Protein AF-H3BCL5-F1 (afdb_monomer)

pLDDT: mean 70.03, std 21.47, range [28.86,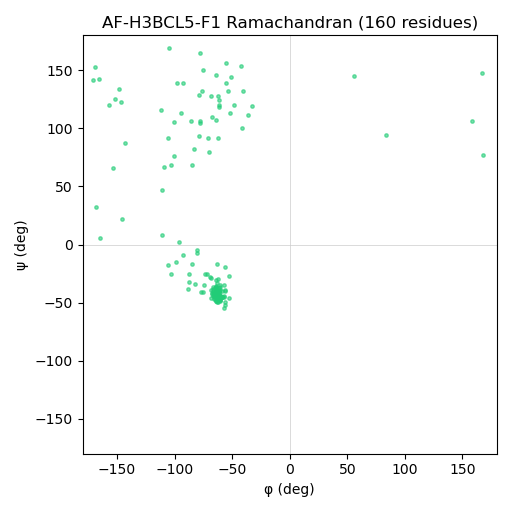 97.12]

Foldseek 3Di:
DYDDDDDPPPPPPVVCVVVVVVVVVVVVVVVVVVVLVVLLVVCLVPDDVVSVVDDADSVRSVVSSVVVVVVCCVVPVPPLRVLVVVLVVLVVVLVVLLVVLVPPPPRDPVNSVVVSVVSVVPRDDPPPPPPPPDDDDPDDDDDDDDDDDDDDDDPDDDDDDD

Organism: Latimeria chalumnae (NCBI:txid7897)

Structure (mmCIF, N/CA/C/O backbone):
data_AF-H3BCL5-F1
#
_entry.id   AF-H3BCL5-F1
#
loop_
_atom_site.group_PDB
_atom_site.id
_atom_site.type_symbol
_atom_site.label_atom_id
_atom_site.label_alt_id
_atom_site.label_comp_id
_atom_site.label_asym_id
_atom_site.label_entity_id
_atom_site.label_seq_id
_atom_site.pdbx_PDB_ins_code
_atom_site.Cartn_x
_atom_site.Cartn_y
_atom_site.Cartn_z
_atom_site.occupancy
_atom_site.B_iso_or_equiv
_atom_site.auth_seq_id
_atom_site.auth_comp_id
_atom_site.auth_asym_id
_atom_site.auth_atom_id
_atom_site.pdbx_PDB_model_num
ATOM 1 N N . MET A 1 1 ? 31.881 -51.890 -55.996 1.00 34.22 1 MET A N 1
ATOM 2 C CA . MET A 1 1 ? 32.300 -51.944 -54.574 1.00 34.22 1 MET A CA 1
ATOM 3 C C . MET A 1 1 ? 32.497 -50.510 -54.103 1.00 34.22 1 MET A C 1
ATOM 5 O O . MET A 1 1 ? 33.115 -49.777 -54.852 1.00 34.22 1 MET A O 1
ATOM 9 N N . VAL A 1 2 ? 32.065 -49.999 -52.958 1.00 35.16 2 VAL A N 1
ATOM 10 C CA . VAL A 1 2 ? 31.087 -50.341 -51.915 1.00 35.16 2 VAL A CA 1
ATOM 11 C C . VAL A 1 2 ? 31.035 -49.074 -51.034 1.00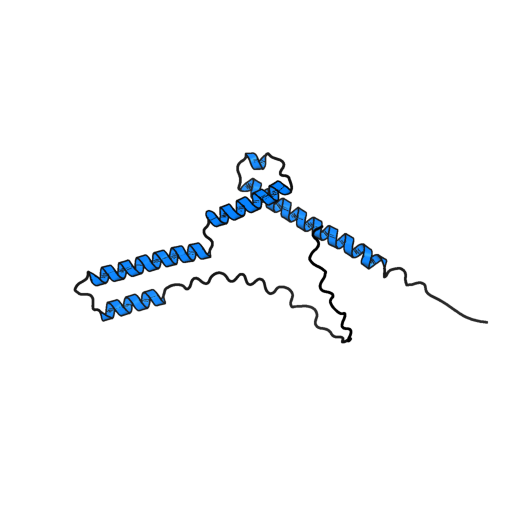 35.16 2 VAL A C 1
ATOM 13 O O . VAL A 1 2 ? 32.089 -48.482 -50.829 1.00 35.16 2 VAL A O 1
ATOM 16 N N . THR A 1 3 ? 29.843 -48.698 -50.541 1.00 37.44 3 THR A N 1
ATOM 17 C CA . THR A 1 3 ? 29.551 -47.841 -49.351 1.00 37.44 3 THR A CA 1
ATOM 18 C C . THR A 1 3 ? 30.163 -46.428 -49.258 1.00 37.44 3 THR A C 1
ATOM 20 O O . THR A 1 3 ? 31.299 -46.200 -49.623 1.00 37.44 3 THR A O 1
ATOM 23 N N . GLY A 1 4 ? 29.523 -45.400 -48.708 1.00 34.97 4 GLY A N 1
ATOM 24 C CA . GLY A 1 4 ? 28.350 -45.295 -47.851 1.00 34.97 4 GLY A CA 1
ATOM 25 C C . GLY A 1 4 ? 28.314 -43.866 -47.284 1.00 34.97 4 GLY A C 1
ATOM 26 O O . GLY A 1 4 ? 29.343 -43.222 -47.113 1.00 34.97 4 GLY A O 1
ATOM 27 N N . SER A 1 5 ? 27.102 -43.377 -47.073 1.00 51.28 5 SER A N 1
ATOM 28 C CA . SER A 1 5 ? 26.684 -42.115 -46.455 1.00 51.28 5 SER A CA 1
ATOM 29 C C . SER A 1 5 ? 27.303 -41.814 -45.084 1.00 51.28 5 SER A C 1
ATOM 31 O O . SER A 1 5 ? 27.330 -42.707 -44.246 1.00 51.28 5 SER A O 1
ATOM 33 N N . GLU A 1 6 ? 27.605 -40.541 -44.786 1.00 36.78 6 GLU A N 1
ATOM 34 C CA . GLU A 1 6 ? 27.497 -40.039 -43.408 1.00 36.78 6 GLU A CA 1
ATOM 35 C C . GLU A 1 6 ? 27.076 -38.561 -43.345 1.00 36.78 6 GLU A C 1
ATOM 37 O O . GLU A 1 6 ? 27.680 -37.665 -43.932 1.00 36.78 6 GLU A O 1
ATOM 42 N N . SER A 1 7 ? 25.969 -38.354 -42.636 1.00 46.94 7 SER A N 1
ATOM 43 C CA . SER A 1 7 ? 25.250 -37.109 -42.405 1.00 46.94 7 SER A CA 1
ATOM 44 C C . SER A 1 7 ? 25.959 -36.217 -41.384 1.00 46.94 7 SER A C 1
ATOM 46 O O . SER A 1 7 ? 26.248 -36.653 -40.271 1.00 46.94 7 SER A O 1
ATOM 48 N N . THR A 1 8 ? 26.127 -34.929 -41.682 1.00 39.44 8 THR A N 1
ATOM 49 C CA . THR A 1 8 ? 26.558 -33.924 -40.696 1.00 39.44 8 THR A CA 1
ATOM 50 C C . THR A 1 8 ? 25.383 -33.066 -40.220 1.00 39.44 8 THR A C 1
ATOM 52 O O . THR A 1 8 ? 25.335 -31.869 -40.482 1.00 39.44 8 THR A O 1
ATOM 55 N N . ASP A 1 9 ? 24.448 -33.662 -39.473 1.00 46.50 9 ASP A N 1
ATOM 56 C CA . ASP A 1 9 ? 23.495 -32.931 -38.618 1.00 46.50 9 ASP A CA 1
ATOM 57 C C . ASP A 1 9 ? 23.983 -32.991 -37.162 1.00 46.50 9 ASP A C 1
ATOM 59 O O . ASP A 1 9 ? 23.533 -33.801 -36.354 1.00 46.50 9 ASP A O 1
ATOM 63 N N . LYS A 1 10 ? 25.006 -32.195 -36.827 1.00 42.88 10 LYS A N 1
ATOM 64 C CA . LYS A 1 10 ? 25.455 -31.998 -35.429 1.00 42.88 10 LYS A CA 1
ATOM 65 C C . LYS A 1 10 ? 25.972 -30.580 -35.137 1.00 42.88 10 LYS A C 1
ATOM 67 O O . LYS A 1 10 ? 26.684 -30.390 -34.155 1.00 42.88 10 LYS A O 1
ATOM 72 N N . SER A 1 11 ? 25.587 -29.569 -35.924 1.00 44.31 11 SER A N 1
ATOM 73 C CA . SER A 1 11 ? 26.038 -28.174 -35.716 1.00 44.31 11 SER A CA 1
ATOM 74 C C . SER A 1 11 ? 24.948 -27.192 -35.251 1.00 44.31 11 SER A C 1
ATOM 76 O O . SER A 1 11 ? 25.201 -25.999 -35.141 1.00 44.31 11 SER A O 1
ATOM 78 N N . GLU A 1 12 ? 23.742 -27.650 -34.900 1.00 48.31 12 GLU A N 1
ATOM 79 C CA . GLU A 1 12 ? 22.673 -26.733 -34.444 1.00 48.31 12 GLU A CA 1
ATOM 80 C C . GLU A 1 12 ? 22.400 -26.783 -32.932 1.00 48.31 12 GLU A C 1
ATOM 82 O O . GLU A 1 12 ? 21.877 -25.844 -32.338 1.00 48.31 12 GLU A O 1
ATOM 87 N N . ARG A 1 13 ? 22.837 -27.826 -32.219 1.00 49.00 13 ARG A N 1
ATOM 88 C CA . ARG A 1 13 ? 22.488 -27.998 -30.790 1.00 49.00 13 ARG A CA 1
ATOM 89 C C . ARG A 1 13 ? 23.330 -27.170 -29.804 1.00 49.00 13 ARG A C 1
ATOM 91 O O . ARG A 1 13 ? 23.030 -27.142 -28.605 1.00 49.00 13 ARG A O 1
ATOM 98 N N . CYS A 1 14 ? 24.380 -26.499 -30.284 1.00 43.50 14 CYS A N 1
ATOM 99 C CA . CYS A 1 14 ? 25.282 -25.667 -29.474 1.00 43.50 14 CYS A CA 1
ATOM 100 C C . CYS A 1 14 ? 25.014 -24.154 -29.632 1.00 43.50 14 CYS A C 1
ATOM 102 O O . CYS A 1 14 ? 25.261 -23.379 -28.704 1.00 43.50 14 CYS A O 1
ATOM 104 N N . SER A 1 15 ? 24.436 -23.724 -30.758 1.00 49.31 15 SER A N 1
ATOM 105 C CA . SER A 1 15 ? 24.068 -22.327 -31.028 1.00 49.31 15 SER A CA 1
ATOM 106 C C . SER A 1 15 ? 22.788 -21.917 -30.287 1.00 49.31 15 SER A C 1
ATOM 108 O O . SER A 1 15 ? 22.763 -20.863 -29.652 1.00 49.31 15 SER A O 1
ATOM 110 N N . PHE A 1 16 ? 21.771 -22.781 -30.216 1.00 49.50 16 PHE A N 1
ATOM 111 C CA . PHE A 1 16 ? 20.511 -22.482 -29.513 1.00 49.50 16 PHE A CA 1
ATOM 112 C C . PHE A 1 16 ? 20.681 -22.190 -28.009 1.00 49.50 16 PHE A C 1
ATOM 114 O O . PHE A 1 16 ? 20.021 -21.300 -27.466 1.00 49.50 16 PHE A O 1
ATOM 121 N N . ARG A 1 17 ? 21.620 -22.858 -27.320 1.00 52.53 17 ARG A N 1
ATOM 122 C CA . ARG A 1 17 ? 21.904 -22.596 -25.889 1.00 52.53 17 ARG A CA 1
ATOM 123 C C . ARG A 1 17 ? 22.650 -21.280 -25.652 1.00 52.53 17 ARG A C 1
ATOM 125 O O . ARG A 1 17 ? 22.551 -20.711 -24.564 1.00 52.53 17 ARG A O 1
ATOM 132 N N . LYS A 1 18 ? 23.393 -20.804 -26.656 1.00 52.09 18 LYS A N 1
ATOM 133 C CA . LYS A 1 18 ? 24.121 -19.528 -26.627 1.00 52.09 18 LYS A CA 1
ATOM 134 C C . LYS A 1 18 ? 23.261 -18.350 -27.082 1.00 52.09 18 LYS A C 1
ATOM 136 O O . LYS A 1 18 ? 23.530 -17.253 -26.624 1.00 52.09 18 LYS A O 1
ATOM 141 N N . VAL A 1 19 ? 22.223 -18.566 -27.897 1.00 55.62 19 VAL A N 1
ATOM 142 C CA . VAL A 1 19 ? 21.280 -17.523 -28.362 1.00 55.62 19 VAL A CA 1
ATOM 143 C C . VAL A 1 19 ? 20.101 -17.324 -27.394 1.00 55.62 19 VAL A C 1
ATOM 145 O O . VAL A 1 19 ? 19.645 -16.198 -27.196 1.00 55.62 19 VAL A O 1
ATOM 148 N N . SER A 1 20 ? 19.660 -18.382 -26.703 1.00 60.25 20 SER A N 1
ATOM 149 C CA . SER A 1 20 ? 18.562 -18.305 -25.725 1.00 60.25 20 SER A CA 1
ATOM 150 C C . SER A 1 20 ? 18.895 -17.421 -24.510 1.00 60.25 20 SER A C 1
ATOM 152 O O . SER A 1 20 ? 18.070 -16.621 -24.072 1.00 60.25 20 SER A O 1
ATOM 154 N N . LYS A 1 21 ? 20.136 -17.470 -24.003 1.00 67.25 21 LYS A N 1
ATOM 155 C CA . LYS A 1 21 ? 20.575 -16.639 -22.864 1.00 67.25 21 LYS A CA 1
ATOM 156 C C . LYS A 1 21 ? 20.558 -15.123 -23.175 1.00 67.25 21 LYS A C 1
ATOM 158 O O . LYS A 1 21 ? 19.956 -14.386 -22.395 1.00 67.25 21 LYS A O 1
ATOM 163 N N . PRO A 1 22 ? 21.125 -14.637 -24.300 1.00 79.00 22 PRO A N 1
ATOM 164 C CA . PRO A 1 22 ? 20.987 -13.250 -24.746 1.00 79.00 22 PRO A CA 1
ATOM 165 C C . PRO A 1 22 ? 19.536 -12.803 -24.926 1.00 79.00 22 PRO A C 1
ATOM 167 O O . PRO A 1 22 ? 19.187 -11.686 -24.546 1.00 79.00 22 PRO A O 1
ATOM 170 N N . LEU A 1 23 ? 18.674 -13.671 -25.467 1.00 78.62 23 LEU A N 1
ATOM 171 C CA . LEU A 1 23 ? 17.263 -13.347 -25.680 1.00 78.62 23 LEU A CA 1
ATOM 172 C C . LEU A 1 23 ? 16.509 -13.191 -24.350 1.00 78.62 23 LEU A C 1
ATOM 174 O O . LEU A 1 23 ? 15.751 -12.236 -24.166 1.00 78.62 23 LEU A O 1
ATOM 178 N N . MET A 1 24 ? 16.761 -14.088 -23.396 1.00 84.69 24 MET A N 1
ATOM 179 C CA . MET A 1 24 ? 16.190 -14.019 -22.051 1.00 84.69 24 MET A CA 1
ATOM 180 C C . MET A 1 24 ? 16.669 -12.783 -21.287 1.00 84.69 24 MET A C 1
ATOM 182 O O . MET A 1 24 ? 15.866 -12.130 -20.620 1.00 84.69 24 MET A O 1
ATOM 186 N N . GLU A 1 25 ? 17.942 -12.410 -21.430 1.00 88.44 25 GLU A N 1
ATOM 187 C CA . GLU A 1 25 ? 18.472 -11.182 -20.835 1.00 88.44 25 GLU A CA 1
ATOM 188 C C . GLU A 1 25 ? 17.850 -9.931 -21.466 1.00 88.44 25 GLU A C 1
ATOM 190 O O . GLU A 1 25 ? 17.474 -9.005 -20.749 1.00 88.44 25 GLU A O 1
ATOM 195 N N . LYS A 1 26 ? 17.638 -9.916 -22.789 1.00 89.62 26 LYS A N 1
ATOM 196 C CA . LYS A 1 26 ? 16.906 -8.833 -23.464 1.00 89.62 26 LYS A CA 1
ATOM 197 C C . LYS A 1 26 ? 15.483 -8.696 -22.914 1.00 89.62 26 LYS A C 1
ATOM 199 O O . LYS A 1 26 ? 15.067 -7.586 -22.585 1.00 89.62 26 LYS A O 1
ATOM 204 N N . LYS A 1 27 ? 14.762 -9.811 -22.733 1.00 90.44 27 LYS A N 1
ATOM 205 C CA . LYS A 1 27 ? 13.419 -9.818 -22.125 1.00 90.44 27 LYS A CA 1
ATOM 206 C C . LYS A 1 27 ? 13.449 -9.343 -20.669 1.00 90.44 27 LYS A C 1
ATOM 208 O O . LYS A 1 27 ? 12.579 -8.580 -20.262 1.00 90.44 27 LYS A O 1
ATOM 213 N N . ARG A 1 28 ? 14.452 -9.749 -19.882 1.00 95.12 28 ARG A N 1
ATOM 214 C CA . ARG A 1 28 ? 14.633 -9.270 -18.502 1.00 95.12 28 ARG A CA 1
ATOM 215 C C . ARG A 1 28 ? 14.844 -7.756 -18.467 1.00 95.12 28 ARG A C 1
ATOM 217 O O . ARG A 1 28 ? 14.169 -7.082 -17.696 1.00 95.12 28 ARG A O 1
ATOM 224 N N . ARG A 1 29 ? 15.743 -7.234 -19.309 1.00 95.69 29 ARG A N 1
ATOM 225 C CA . ARG A 1 29 ? 16.050 -5.798 -19.407 1.00 95.69 29 ARG A CA 1
ATOM 226 C C . ARG A 1 29 ? 14.838 -4.975 -19.826 1.00 95.69 29 ARG A C 1
ATOM 228 O O . ARG A 1 29 ? 14.627 -3.920 -19.240 1.00 95.69 29 ARG A O 1
ATOM 235 N N . ALA A 1 30 ? 14.037 -5.472 -20.771 1.00 95.50 30 ALA A N 1
ATOM 236 C CA . ALA A 1 30 ? 12.778 -4.837 -21.156 1.00 95.50 30 ALA A CA 1
ATOM 237 C C . ALA A 1 30 ? 11.850 -4.684 -19.942 1.00 95.50 30 ALA A C 1
ATOM 239 O O . ALA A 1 30 ? 11.551 -3.563 -19.556 1.00 95.50 30 ALA A O 1
ATOM 240 N N . ARG A 1 31 ? 11.559 -5.781 -19.224 1.00 97.12 31 ARG A N 1
ATOM 241 C CA . ARG A 1 31 ? 10.713 -5.729 -18.015 1.00 97.12 31 ARG A CA 1
ATOM 242 C C . ARG A 1 31 ? 11.225 -4.756 -16.948 1.00 97.12 31 ARG A C 1
ATOM 244 O O . ARG A 1 31 ? 10.428 -4.100 -16.284 1.00 97.12 31 ARG A O 1
ATOM 251 N N . ILE A 1 32 ? 12.545 -4.688 -16.748 1.00 95.50 32 ILE A N 1
ATOM 252 C CA . ILE A 1 32 ? 13.154 -3.755 -15.785 1.00 95.50 32 ILE A CA 1
ATOM 253 C C . ILE A 1 32 ? 12.925 -2.307 -16.227 1.00 95.50 32 ILE A C 1
ATOM 255 O O . ILE A 1 32 ? 12.550 -1.476 -15.405 1.00 95.50 32 ILE A O 1
ATOM 259 N N . ASN A 1 33 ? 13.139 -2.004 -17.507 1.00 96.38 33 ASN A N 1
ATOM 260 C CA . ASN A 1 33 ? 12.928 -0.659 -18.032 1.00 96.38 33 ASN A CA 1
ATOM 261 C C . ASN A 1 33 ? 11.446 -0.261 -17.985 1.00 96.38 33 ASN A C 1
ATOM 263 O O . ASN A 1 33 ? 11.156 0.840 -17.528 1.00 96.38 33 ASN A O 1
ATOM 267 N N . ASP A 1 34 ? 10.529 -1.169 -18.332 1.00 96.88 34 ASP A N 1
ATOM 268 C CA . ASP A 1 34 ? 9.081 -0.934 -18.238 1.00 96.88 34 ASP A CA 1
ATOM 269 C C . ASP A 1 34 ? 8.669 -0.611 -16.792 1.00 96.88 34 ASP A C 1
ATOM 271 O O . ASP A 1 34 ? 7.857 0.276 -16.537 1.00 96.88 34 ASP A O 1
ATOM 275 N N . SER A 1 35 ? 9.261 -1.313 -15.820 1.00 96.69 35 SER A N 1
ATOM 276 C CA . SER A 1 35 ? 9.009 -1.063 -14.396 1.00 96.69 35 SER A CA 1
ATOM 277 C C . SER A 1 35 ? 9.562 0.297 -13.958 1.00 96.69 35 SER A C 1
ATOM 279 O O . SER A 1 35 ? 8.896 1.028 -13.232 1.00 96.69 35 SER A O 1
ATOM 281 N N . LEU A 1 36 ? 10.765 0.671 -14.410 1.00 95.62 36 LEU A N 1
ATOM 282 C CA . LEU A 1 36 ? 11.357 1.980 -14.110 1.00 95.62 36 LEU A CA 1
ATOM 283 C C . LEU A 1 36 ? 10.545 3.137 -14.706 1.00 95.62 36 LEU A C 1
ATOM 285 O O . LEU A 1 36 ? 10.422 4.181 -14.068 1.00 95.62 36 LEU A O 1
ATOM 289 N N . GLU A 1 37 ? 9.975 2.956 -15.895 1.00 94.50 37 GLU A N 1
ATOM 290 C CA . GLU A 1 37 ? 9.093 3.942 -16.519 1.00 94.50 37 GLU A CA 1
ATOM 291 C C . GLU A 1 37 ? 7.782 4.103 -15.741 1.00 94.50 37 GLU A C 1
ATOM 293 O O . GLU A 1 37 ? 7.376 5.225 -15.440 1.00 94.50 37 GLU A O 1
ATOM 298 N N . GLN A 1 38 ? 7.167 2.997 -15.315 1.00 95.06 38 GLN A N 1
ATOM 299 C CA . GLN A 1 38 ? 5.991 3.042 -14.442 1.00 95.06 38 GLN A CA 1
ATOM 300 C C . GLN A 1 38 ? 6.283 3.770 -13.125 1.00 95.06 38 GLN A C 1
ATOM 302 O O . GLN A 1 38 ? 5.505 4.634 -12.715 1.00 95.06 38 GLN A O 1
ATOM 307 N N . LEU A 1 39 ? 7.417 3.469 -12.481 1.00 95.06 39 LEU A N 1
ATOM 308 C CA . LEU A 1 39 ? 7.837 4.154 -11.256 1.00 95.06 39 LEU A CA 1
ATOM 309 C C . LEU A 1 39 ? 8.028 5.653 -11.488 1.00 95.06 39 LEU A C 1
ATOM 311 O O . LEU A 1 39 ? 7.517 6.459 -10.716 1.00 95.06 39 LEU A O 1
ATOM 315 N N . LYS A 1 40 ? 8.701 6.038 -12.575 1.00 92.31 40 LYS A N 1
ATOM 316 C CA . LYS A 1 40 ? 8.865 7.443 -12.956 1.00 92.31 40 LYS A CA 1
ATOM 317 C C . LYS A 1 40 ? 7.511 8.147 -13.099 1.00 92.31 40 LYS A C 1
ATOM 319 O O . LYS A 1 40 ? 7.320 9.195 -12.491 1.00 92.31 40 LYS A O 1
ATOM 324 N N . ASN A 1 41 ? 6.565 7.556 -13.826 1.00 92.00 41 ASN A N 1
ATOM 325 C CA . ASN A 1 41 ? 5.237 8.140 -14.031 1.00 92.00 41 ASN A CA 1
ATOM 326 C C . ASN A 1 41 ? 4.474 8.309 -12.705 1.00 92.00 41 ASN A C 1
ATOM 328 O O . ASN A 1 41 ? 3.849 9.342 -12.466 1.00 92.00 41 ASN A O 1
ATOM 332 N N . LEU A 1 42 ? 4.556 7.325 -11.801 1.00 91.94 42 LEU A N 1
ATOM 333 C CA . LEU A 1 42 ? 3.967 7.431 -10.462 1.00 91.94 42 LEU A CA 1
ATOM 334 C C . LEU A 1 42 ? 4.587 8.578 -9.657 1.00 91.94 42 LEU A C 1
ATOM 336 O O . LEU A 1 42 ? 3.857 9.343 -9.025 1.00 91.94 42 LEU A O 1
ATOM 340 N N . LEU A 1 43 ? 5.912 8.722 -9.697 1.00 90.38 43 LEU A N 1
ATOM 341 C CA . LEU A 1 43 ? 6.616 9.809 -9.018 1.00 90.38 43 LEU A CA 1
ATOM 342 C C . LEU A 1 43 ? 6.230 11.177 -9.591 1.00 90.38 43 LEU A C 1
ATOM 344 O O . LEU A 1 43 ? 5.947 12.100 -8.835 1.00 90.38 43 LEU A O 1
ATOM 348 N N . GLU A 1 44 ? 6.159 11.307 -10.911 1.00 88.94 44 GLU A N 1
ATOM 349 C CA . GLU A 1 44 ? 5.751 12.542 -11.581 1.00 88.94 44 GLU A CA 1
ATOM 350 C C . GLU A 1 44 ? 4.323 12.969 -11.211 1.00 88.94 44 GLU A C 1
ATOM 352 O O . GLU A 1 44 ? 4.072 14.153 -10.981 1.00 88.94 44 GLU A O 1
ATOM 357 N N . ASN A 1 45 ? 3.402 12.013 -11.088 1.00 85.38 45 ASN A N 1
ATOM 358 C CA . ASN A 1 45 ? 2.007 12.287 -10.740 1.00 85.38 45 ASN A CA 1
ATOM 359 C C . ASN A 1 45 ? 1.807 12.656 -9.261 1.00 85.38 45 ASN A C 1
ATOM 361 O O . ASN A 1 45 ? 0.938 13.467 -8.949 1.00 85.38 45 ASN A O 1
ATOM 365 N N . ASN A 1 46 ? 2.589 12.065 -8.351 1.00 82.94 46 ASN A N 1
ATOM 366 C CA . ASN A 1 46 ? 2.382 12.199 -6.904 1.00 82.94 46 ASN A CA 1
ATOM 367 C C . ASN A 1 46 ? 3.291 13.243 -6.229 1.00 82.94 46 ASN A C 1
ATOM 369 O O . ASN A 1 46 ? 3.028 13.624 -5.089 1.00 82.94 46 ASN A O 1
ATOM 373 N N . PHE A 1 47 ? 4.360 13.705 -6.886 1.00 79.81 47 PHE A N 1
ATOM 374 C CA . PHE A 1 47 ? 5.286 14.696 -6.327 1.00 79.81 47 PHE A CA 1
ATOM 375 C C . PHE A 1 47 ? 5.103 16.100 -6.928 1.00 79.81 47 PHE A C 1
ATOM 377 O O . PHE A 1 47 ? 4.402 16.325 -7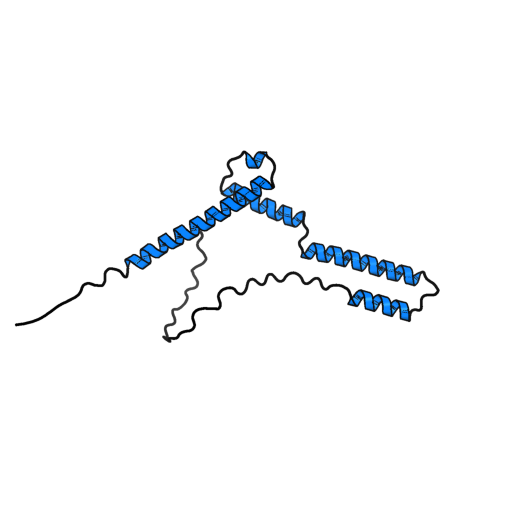.914 1.00 79.81 47 PHE A O 1
ATOM 384 N N . SER A 1 48 ? 5.759 17.082 -6.300 1.00 73.06 48 SER A N 1
ATOM 385 C CA . SER A 1 48 ? 5.728 18.489 -6.712 1.00 73.06 48 SER A CA 1
ATOM 386 C C . SER A 1 48 ? 6.155 18.693 -8.174 1.00 73.06 48 SER A C 1
ATOM 388 O O . SER A 1 48 ? 6.917 17.911 -8.745 1.00 73.06 48 SER A O 1
ATOM 390 N N . HIS A 1 49 ? 5.711 19.799 -8.781 1.00 69.69 49 HIS A N 1
ATOM 391 C CA . HIS A 1 49 ? 5.982 20.155 -10.183 1.00 69.69 49 HIS A CA 1
ATOM 392 C C . HIS A 1 49 ? 7.481 20.220 -10.530 1.00 69.69 49 HIS A C 1
ATOM 394 O O . HIS A 1 49 ? 7.842 20.139 -11.703 1.00 69.69 49 HIS A O 1
ATOM 400 N N . SER A 1 50 ? 8.356 20.344 -9.527 1.00 64.81 50 SER A N 1
ATOM 401 C CA . SER A 1 50 ? 9.812 20.300 -9.689 1.00 64.81 50 SER A CA 1
ATOM 402 C C . SER A 1 50 ? 10.348 18.919 -10.087 1.00 64.81 50 SER A C 1
ATOM 404 O O . SER A 1 50 ? 11.362 18.852 -10.776 1.00 64.81 50 SER A O 1
ATOM 406 N N . ILE A 1 51 ? 9.673 17.830 -9.701 1.00 74.56 51 ILE A N 1
ATOM 407 C CA . ILE A 1 51 ? 10.036 16.458 -10.089 1.00 74.56 51 ILE A CA 1
ATOM 408 C C . ILE A 1 51 ? 9.629 16.193 -11.542 1.00 74.56 51 ILE A C 1
ATOM 410 O O . ILE A 1 51 ? 10.430 15.666 -12.302 1.00 74.56 51 ILE A O 1
ATOM 414 N N . ARG A 1 52 ? 8.451 16.671 -11.966 1.00 74.81 52 ARG A N 1
ATOM 415 C CA . ARG A 1 52 ? 7.947 16.521 -13.346 1.00 74.81 52 ARG A CA 1
ATOM 416 C C . ARG A 1 52 ? 8.801 17.179 -14.426 1.00 74.81 52 ARG A C 1
ATOM 418 O O . ARG A 1 52 ? 8.795 16.742 -15.568 1.00 74.81 52 ARG A O 1
ATOM 425 N N . LYS A 1 53 ? 9.496 18.268 -14.090 1.00 68.88 53 LYS A N 1
ATOM 426 C CA . LYS A 1 53 ? 10.323 19.025 -15.046 1.00 68.88 53 LYS A CA 1
ATOM 427 C C . LYS A 1 53 ? 11.784 18.572 -15.070 1.00 68.88 53 LYS A C 1
ATOM 429 O O . LYS A 1 53 ? 12.540 19.037 -15.919 1.00 68.88 53 LYS A O 1
ATOM 434 N N . ARG A 1 54 ? 12.201 17.703 -14.142 1.00 82.06 54 ARG A N 1
ATOM 435 C CA . ARG A 1 54 ? 13.586 17.231 -14.042 1.00 82.06 54 ARG A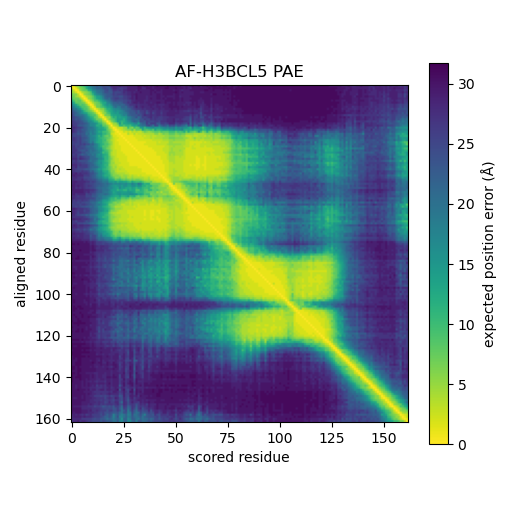 CA 1
ATOM 436 C C . ARG A 1 54 ? 13.730 15.879 -14.730 1.00 82.06 54 ARG A C 1
ATOM 438 O O . ARG A 1 54 ? 12.910 14.986 -14.554 1.00 82.06 54 ARG A O 1
ATOM 445 N N . LYS A 1 55 ? 14.827 15.696 -15.464 1.00 84.25 55 LYS A N 1
ATOM 446 C CA . LYS A 1 55 ? 15.252 14.370 -15.918 1.00 84.25 55 LYS A CA 1
ATOM 447 C C . LYS A 1 55 ? 15.684 13.551 -14.697 1.00 84.25 55 LYS A C 1
ATOM 449 O O . LYS A 1 55 ? 16.700 13.876 -14.096 1.00 84.25 55 LYS A O 1
ATOM 454 N N . LEU A 1 56 ? 14.903 12.537 -14.327 1.00 86.00 56 LEU A N 1
ATOM 455 C CA . LEU A 1 56 ? 15.249 11.625 -13.234 1.00 86.00 56 LEU A CA 1
ATOM 456 C C . LEU A 1 56 ? 16.271 10.588 -13.707 1.00 86.00 56 LEU A C 1
ATOM 458 O O . LEU A 1 56 ? 16.058 9.923 -14.728 1.00 86.00 56 LEU A O 1
ATOM 462 N N . GLU A 1 57 ? 17.365 10.442 -12.965 1.00 92.12 57 GLU A N 1
ATOM 463 C CA . GLU A 1 57 ? 18.320 9.360 -13.180 1.00 92.12 57 GLU A CA 1
ATOM 464 C C . GLU A 1 57 ? 17.796 8.042 -12.593 1.00 92.12 57 GLU A C 1
ATOM 466 O O . GLU A 1 57 ? 16.861 8.013 -11.793 1.00 92.12 57 GLU A O 1
ATOM 471 N N . LYS A 1 58 ? 18.393 6.906 -12.977 1.00 92.56 58 LYS A N 1
ATOM 472 C CA . LYS A 1 58 ? 17.945 5.594 -12.472 1.00 92.56 58 LYS A CA 1
ATOM 473 C C . LYS A 1 58 ? 18.059 5.485 -10.949 1.00 92.56 58 LYS A C 1
ATOM 475 O O . LYS A 1 58 ? 17.194 4.869 -10.333 1.00 92.56 58 LYS A O 1
ATOM 480 N N . ALA A 1 59 ? 19.102 6.075 -10.363 1.00 93.44 59 ALA A N 1
ATOM 481 C CA . ALA A 1 59 ? 19.276 6.124 -8.915 1.00 93.44 59 ALA A CA 1
ATOM 482 C C . ALA A 1 59 ? 18.164 6.954 -8.253 1.00 93.44 59 ALA A C 1
ATOM 484 O O . ALA A 1 59 ? 17.514 6.455 -7.338 1.00 93.44 59 ALA A O 1
ATOM 485 N N . ASP A 1 60 ? 17.862 8.140 -8.796 1.00 90.81 60 ASP A N 1
ATOM 486 C CA . ASP A 1 60 ? 16.790 9.010 -8.296 1.00 90.81 60 ASP A CA 1
ATOM 487 C C . ASP A 1 60 ? 15.425 8.322 -8.326 1.00 90.81 60 ASP A C 1
ATOM 489 O O . ASP A 1 60 ? 14.673 8.400 -7.357 1.00 90.81 60 ASP A O 1
ATOM 493 N N . ILE A 1 61 ? 15.090 7.633 -9.427 1.00 92.88 61 ILE A N 1
ATOM 494 C CA . ILE A 1 61 ? 13.814 6.908 -9.550 1.00 92.88 61 ILE A CA 1
ATOM 495 C C . ILE A 1 61 ? 13.681 5.897 -8.407 1.00 92.88 61 ILE A C 1
ATOM 497 O O . ILE A 1 61 ? 12.631 5.819 -7.768 1.00 92.88 61 ILE A O 1
ATOM 501 N N . LEU A 1 62 ? 14.739 5.136 -8.120 1.00 96.00 62 LEU A N 1
ATOM 502 C CA . LEU A 1 62 ? 14.724 4.136 -7.054 1.00 96.00 62 LEU A CA 1
ATOM 503 C C . LEU A 1 62 ? 14.654 4.787 -5.667 1.00 96.00 62 LEU A C 1
ATOM 505 O O . LEU A 1 62 ? 13.831 4.384 -4.845 1.00 96.00 62 LEU A O 1
ATOM 509 N N . GLU A 1 63 ? 15.458 5.817 -5.413 1.00 93.81 63 GLU A N 1
ATOM 510 C CA . GLU A 1 63 ? 15.493 6.517 -4.128 1.00 93.81 63 GLU A CA 1
ATOM 511 C C . GLU A 1 63 ? 14.153 7.190 -3.803 1.00 93.81 63 GLU A C 1
ATOM 513 O O . GLU A 1 63 ? 13.584 6.992 -2.724 1.00 93.81 63 GLU A O 1
ATOM 518 N N . LEU A 1 64 ? 13.605 7.944 -4.758 1.00 93.12 64 LEU A N 1
ATOM 519 C CA . LEU A 1 64 ? 12.327 8.630 -4.603 1.00 93.12 64 LEU A CA 1
ATOM 520 C C . LEU A 1 64 ? 11.178 7.641 -4.425 1.00 93.12 64 LEU A C 1
ATOM 522 O O . LEU A 1 64 ? 10.286 7.895 -3.616 1.00 93.12 64 LEU A O 1
ATOM 526 N N . THR A 1 65 ? 11.215 6.498 -5.115 1.00 94.19 65 THR A N 1
ATOM 527 C CA . THR A 1 65 ? 10.225 5.430 -4.924 1.00 94.19 65 THR A CA 1
ATOM 528 C C . THR A 1 65 ? 10.278 4.890 -3.498 1.00 94.19 65 THR A C 1
ATOM 530 O O . THR A 1 65 ? 9.243 4.778 -2.846 1.00 94.19 65 THR A O 1
ATOM 533 N N . VAL A 1 66 ? 11.469 4.613 -2.960 1.00 94.12 66 VAL A N 1
ATOM 534 C CA . VAL A 1 66 ? 11.613 4.154 -1.567 1.00 94.12 66 VAL A CA 1
ATOM 535 C C . VAL A 1 66 ? 11.088 5.206 -0.591 1.00 94.12 66 VAL A C 1
ATOM 537 O O . VAL A 1 66 ? 10.362 4.874 0.348 1.00 94.12 66 VAL A O 1
ATOM 540 N N . LYS A 1 67 ? 11.408 6.483 -0.820 1.00 91.12 67 LYS A N 1
ATOM 541 C CA . LYS A 1 67 ? 10.896 7.591 -0.006 1.00 91.12 67 LYS A CA 1
ATOM 542 C C . LYS A 1 67 ? 9.370 7.684 -0.067 1.00 91.12 67 LYS A C 1
ATOM 544 O O . LYS A 1 67 ? 8.737 7.855 0.973 1.00 91.12 67 LYS A O 1
ATOM 549 N N . TYR A 1 68 ? 8.785 7.537 -1.253 1.00 89.69 68 TYR A N 1
ATOM 550 C CA . TYR A 1 68 ? 7.338 7.524 -1.454 1.00 89.69 68 TYR A CA 1
ATOM 551 C C . TYR A 1 68 ? 6.671 6.378 -0.692 1.00 89.69 68 TYR A C 1
ATOM 553 O O . TYR A 1 68 ? 5.721 6.614 0.047 1.00 89.69 68 TYR A O 1
ATOM 561 N N . LEU A 1 69 ? 7.208 5.158 -0.791 1.00 90.88 69 LEU A N 1
ATOM 562 C CA . LEU A 1 69 ? 6.674 3.990 -0.085 1.00 90.88 69 LEU A CA 1
ATOM 563 C C . LEU A 1 69 ? 6.746 4.151 1.438 1.00 90.88 69 LEU A C 1
ATOM 565 O O . LEU A 1 69 ? 5.771 3.857 2.126 1.00 90.88 69 LEU A O 1
ATOM 569 N N . LYS A 1 70 ? 7.855 4.681 1.970 1.00 88.31 70 LYS A N 1
ATOM 570 C CA . LYS A 1 70 ? 7.971 5.009 3.402 1.00 88.31 70 LYS A CA 1
ATOM 571 C C . LYS A 1 70 ? 6.962 6.075 3.821 1.00 88.31 70 LYS A C 1
ATOM 573 O O . LYS A 1 70 ? 6.320 5.948 4.858 1.00 88.31 70 LYS A O 1
ATOM 578 N N . SER A 1 71 ? 6.796 7.118 3.007 1.00 85.69 71 SER A N 1
ATOM 579 C CA . SER A 1 71 ? 5.793 8.151 3.264 1.00 85.69 71 SER A CA 1
ATOM 580 C C . SER A 1 71 ? 4.383 7.572 3.263 1.00 85.69 71 SER A C 1
ATOM 582 O O . SER A 1 71 ? 3.588 7.967 4.105 1.00 85.69 71 SER A O 1
ATOM 584 N N . LEU A 1 72 ? 4.082 6.643 2.352 1.00 85.25 72 LEU A N 1
ATOM 585 C CA . LEU A 1 72 ? 2.784 5.982 2.267 1.00 85.25 72 LEU A CA 1
ATOM 586 C C . LEU A 1 72 ? 2.517 5.112 3.498 1.00 85.25 72 LEU A C 1
ATOM 588 O O . LEU A 1 72 ? 1.416 5.154 4.025 1.00 85.25 72 LEU A O 1
ATOM 592 N N . GLN A 1 73 ? 3.519 4.379 3.987 1.00 81.00 73 GLN A N 1
ATOM 593 C CA . GLN A 1 73 ? 3.412 3.597 5.225 1.00 81.00 73 GLN A CA 1
ATOM 594 C C . GLN A 1 73 ? 3.175 4.471 6.463 1.00 81.00 73 GLN A C 1
ATOM 596 O O . GLN A 1 73 ? 2.494 4.043 7.391 1.00 81.00 73 GLN A O 1
ATOM 601 N N . ASN A 1 74 ? 3.732 5.683 6.474 1.00 76.69 74 ASN A N 1
ATOM 602 C CA . ASN A 1 74 ? 3.578 6.622 7.583 1.00 76.69 74 ASN A CA 1
ATOM 603 C C . ASN A 1 74 ? 2.265 7.419 7.515 1.00 76.69 74 ASN A C 1
ATOM 605 O O . ASN A 1 74 ? 1.721 7.768 8.557 1.00 76.69 74 ASN A O 1
ATOM 609 N N . SER A 1 75 ? 1.773 7.748 6.314 1.00 70.62 75 SER A N 1
ATOM 610 C CA . SER A 1 75 ? 0.553 8.550 6.126 1.00 70.62 75 SER A CA 1
ATOM 611 C C . SER A 1 75 ? -0.713 7.702 6.083 1.00 70.62 75 SER A C 1
ATOM 613 O O . SER A 1 75 ? -1.745 8.093 6.620 1.00 70.62 75 SER A O 1
ATOM 615 N N . GLN A 1 76 ? -0.632 6.534 5.456 1.00 60.75 76 GLN A N 1
ATOM 616 C CA . GLN A 1 76 ? -1.659 5.515 5.469 1.00 60.75 76 GLN A CA 1
ATOM 617 C C . GLN A 1 76 ? -1.131 4.428 6.383 1.00 60.75 76 GLN A C 1
ATOM 619 O O . GLN A 1 76 ? -0.413 3.530 5.934 1.00 60.75 76 GLN A O 1
ATOM 624 N N . GLY A 1 77 ? -1.474 4.513 7.672 1.00 57.12 77 GLY A N 1
ATOM 625 C CA . GLY A 1 77 ? -1.299 3.382 8.572 1.00 57.12 77 GLY A CA 1
ATOM 626 C C . GLY A 1 77 ? -1.707 2.114 7.822 1.00 57.12 77 GLY A C 1
ATOM 627 O O . GLY A 1 77 ? -2.717 2.107 7.110 1.00 57.12 77 GLY A O 1
ATOM 628 N N . THR A 1 78 ? -0.862 1.085 7.887 1.00 57.56 78 THR A N 1
ATOM 629 C CA . THR A 1 78 ? -1.052 -0.187 7.173 1.00 57.56 78 THR A CA 1
ATOM 630 C C . THR A 1 78 ? -2.522 -0.649 7.252 1.00 57.56 78 THR A C 1
ATOM 632 O O . THR A 1 78 ? -3.216 -0.310 8.207 1.00 57.56 78 THR A O 1
ATOM 635 N N . PRO A 1 79 ? -3.071 -1.440 6.312 1.00 56.5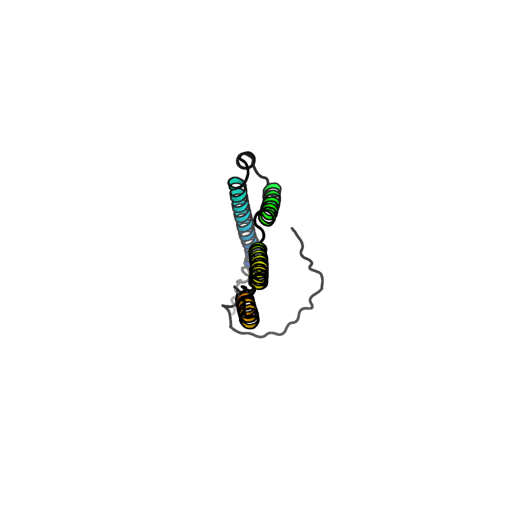6 79 PRO A N 1
ATOM 636 C CA . PRO A 1 79 ? -4.441 -1.965 6.463 1.00 56.56 79 PRO A CA 1
ATOM 637 C C . PRO A 1 79 ? -4.649 -2.679 7.817 1.00 56.56 79 PRO A C 1
ATOM 639 O O . PRO A 1 79 ? -5.735 -2.659 8.388 1.00 56.56 79 PRO A O 1
ATOM 642 N N . VAL A 1 80 ? -3.557 -3.209 8.370 1.00 56.59 80 VAL A N 1
ATOM 643 C CA . VAL A 1 80 ? -3.414 -3.685 9.746 1.00 56.59 80 VAL A CA 1
ATOM 644 C C . VAL A 1 80 ? -3.629 -2.560 10.790 1.00 56.59 80 VAL A C 1
ATOM 646 O O . VAL A 1 80 ? -4.424 -2.730 11.707 1.00 56.59 80 VAL A O 1
ATOM 649 N N . SER A 1 81 ? -3.018 -1.385 10.616 1.00 58.91 81 SER A N 1
ATOM 650 C CA . SER A 1 81 ? -3.251 -0.160 11.405 1.00 58.91 81 SER A CA 1
ATOM 651 C C . SER A 1 81 ? -4.703 0.322 11.405 1.00 58.91 81 SER A C 1
ATOM 653 O O . SER A 1 81 ? -5.212 0.623 12.477 1.00 58.91 81 SER A O 1
ATOM 655 N N . LYS A 1 82 ? -5.407 0.353 10.261 1.00 62.56 82 LYS A N 1
ATOM 656 C CA . LYS A 1 82 ? -6.831 0.763 10.239 1.00 62.56 82 LYS A CA 1
ATOM 657 C C . LYS A 1 82 ? -7.716 -0.203 11.031 1.00 62.56 82 LYS A C 1
ATOM 659 O O . LYS A 1 82 ? -8.652 0.213 11.712 1.00 62.56 82 LYS A O 1
ATOM 664 N N . GLY A 1 83 ? -7.388 -1.496 10.980 1.00 71.19 83 GLY A N 1
ATOM 665 C CA . GLY A 1 83 ? -8.002 -2.511 11.833 1.00 71.19 83 GLY A CA 1
ATOM 666 C C . GLY A 1 83 ? -7.732 -2.268 13.321 1.00 71.19 83 GLY A C 1
ATOM 667 O O . GLY A 1 83 ? -8.649 -2.379 14.133 1.00 71.19 83 GLY A O 1
ATOM 668 N N . TYR A 1 84 ? -6.505 -1.880 13.679 1.00 72.88 84 TYR A N 1
ATOM 669 C CA . TYR A 1 84 ? -6.147 -1.538 15.058 1.00 72.88 84 TYR A CA 1
ATOM 670 C C . TYR A 1 84 ? -6.819 -0.256 15.557 1.00 72.88 84 TYR A C 1
ATOM 672 O O . TYR A 1 84 ? -7.271 -0.232 16.699 1.00 72.88 84 TYR A O 1
ATOM 680 N N . GLU A 1 85 ? -6.947 0.778 14.722 1.00 78.62 85 GLU A N 1
ATOM 681 C CA . GLU A 1 85 ? -7.674 2.009 15.061 1.00 78.62 85 GLU A CA 1
ATOM 682 C C . GLU A 1 85 ? -9.157 1.724 15.319 1.00 78.62 85 GLU A C 1
ATOM 684 O O . GLU A 1 85 ? -9.704 2.148 16.339 1.00 78.62 85 GLU A O 1
ATOM 689 N N . TYR A 1 86 ? -9.797 0.928 14.456 1.00 84.06 86 TYR A N 1
ATOM 690 C CA . TYR A 1 86 ? -11.171 0.478 14.676 1.00 84.06 86 TYR A CA 1
ATOM 691 C C . TYR A 1 86 ? -11.301 -0.361 15.955 1.00 84.06 86 TYR A C 1
ATOM 693 O O . TYR A 1 86 ? -12.196 -0.119 16.763 1.00 84.06 86 TYR A O 1
ATOM 701 N N . GLN A 1 87 ? -10.397 -1.319 16.183 1.00 85.81 87 GLN A N 1
ATOM 702 C CA . GLN A 1 87 ? -10.409 -2.167 17.378 1.00 85.81 87 GLN A CA 1
ATOM 703 C C . GLN A 1 87 ? -10.212 -1.348 18.664 1.00 85.81 87 GLN A C 1
ATOM 705 O O . GLN A 1 87 ? -10.872 -1.610 19.673 1.00 85.81 87 GLN A O 1
ATOM 710 N N . ALA A 1 88 ? -9.330 -0.348 18.635 1.00 85.50 88 ALA A N 1
ATOM 711 C CA . ALA A 1 88 ? -9.121 0.584 19.735 1.00 85.50 88 ALA A CA 1
ATOM 712 C C . ALA A 1 88 ? -10.377 1.433 19.992 1.00 85.50 88 ALA A C 1
ATOM 714 O O . ALA A 1 88 ? -10.824 1.532 21.137 1.00 85.50 88 ALA A O 1
ATOM 715 N N . GLY A 1 89 ? -11.001 1.967 18.936 1.00 88.88 89 GLY A N 1
ATOM 716 C CA . GLY A 1 89 ? -12.265 2.701 19.025 1.00 88.88 89 GLY A CA 1
ATOM 717 C C . GLY A 1 89 ? -13.409 1.846 19.579 1.00 88.88 89 GLY A C 1
ATOM 718 O O . GLY A 1 89 ? -14.129 2.278 20.479 1.00 88.88 89 GLY A O 1
ATOM 719 N N . PHE A 1 90 ? -13.527 0.597 19.125 1.00 90.88 90 PHE A N 1
ATOM 720 C CA . PHE A 1 90 ? -14.526 -0.353 19.616 1.00 90.88 90 PHE A CA 1
ATOM 721 C C . PHE A 1 90 ? -14.322 -0.681 21.099 1.00 90.88 90 PHE A C 1
ATOM 723 O O . PHE A 1 90 ? -15.280 -0.690 21.867 1.00 90.88 90 PHE A O 1
ATOM 730 N N . ARG A 1 91 ? -13.072 -0.886 21.540 1.00 89.44 91 ARG A N 1
ATOM 731 C CA . ARG A 1 91 ? -12.735 -1.077 22.962 1.00 89.44 91 ARG A CA 1
ATOM 732 C C . ARG A 1 91 ? -13.074 0.143 23.816 1.00 89.44 91 ARG A C 1
ATOM 734 O O . ARG A 1 91 ? -13.588 -0.018 24.920 1.00 89.44 91 ARG A O 1
ATOM 741 N N . SER A 1 92 ? -12.823 1.346 23.305 1.00 91.62 92 SER A N 1
ATOM 742 C CA . SER A 1 92 ? -13.201 2.590 23.982 1.00 91.62 92 SER A CA 1
ATOM 743 C C . SER A 1 92 ? -14.723 2.700 24.140 1.00 91.62 92 SER A C 1
ATOM 745 O O . SER A 1 92 ? -15.220 2.963 25.235 1.00 91.62 92 SER A O 1
ATOM 747 N N . CYS A 1 93 ? -15.473 2.379 23.080 1.00 91.25 93 CYS A N 1
ATOM 748 C CA . CYS A 1 93 ? -16.935 2.326 23.106 1.00 91.25 93 CYS A CA 1
ATOM 749 C C . CYS A 1 93 ? -17.459 1.289 24.115 1.00 91.25 93 CYS A C 1
ATOM 751 O O . CYS A 1 93 ? -18.286 1.622 24.960 1.00 91.25 93 CYS A O 1
ATOM 753 N N . LEU A 1 94 ? -16.923 0.062 24.098 1.00 91.75 94 LEU A N 1
ATOM 754 C CA . LEU A 1 94 ? -17.241 -0.990 25.072 1.00 91.75 94 LEU A CA 1
ATOM 755 C C . LEU A 1 94 ? -17.067 -0.516 26.518 1.00 91.75 94 LEU A C 1
ATOM 757 O O . LEU A 1 94 ? -17.933 -0.752 27.360 1.00 91.75 94 LEU A O 1
ATOM 761 N N . ASN A 1 95 ? -15.951 0.159 26.805 1.00 90.81 95 ASN A N 1
ATOM 762 C CA . ASN A 1 95 ? -15.694 0.713 28.126 1.00 90.81 95 ASN A CA 1
ATOM 763 C C . ASN A 1 95 ? -16.719 1.800 28.488 1.00 90.81 95 ASN A C 1
ATOM 765 O O . ASN A 1 95 ? -17.227 1.809 29.606 1.00 90.81 95 ASN A O 1
ATOM 769 N N . GLY A 1 96 ? -17.076 2.669 27.538 1.00 91.50 96 GLY A N 1
ATOM 770 C CA . GLY A 1 96 ? -18.134 3.667 27.711 1.00 91.50 96 GLY A CA 1
ATOM 771 C C . GLY A 1 96 ? -19.494 3.044 28.036 1.00 91.50 96 GLY A C 1
ATOM 772 O O . GLY A 1 96 ? -20.148 3.470 28.985 1.00 91.50 96 GLY A O 1
ATOM 773 N N . VAL A 1 97 ? -19.885 1.988 27.315 1.00 90.50 97 VAL A N 1
ATOM 774 C CA . VAL A 1 97 ? -21.120 1.231 27.579 1.00 90.50 97 VAL A CA 1
ATOM 775 C C . VAL A 1 97 ? -21.091 0.605 28.973 1.00 90.50 97 VAL A C 1
ATOM 777 O O . VAL A 1 97 ? -22.064 0.721 29.713 1.00 90.50 97 VAL A O 1
ATOM 780 N N . ASN A 1 98 ? -19.975 -0.012 29.372 1.00 90.38 98 ASN A N 1
ATOM 781 C CA . ASN A 1 98 ? -19.834 -0.577 30.716 1.00 90.38 98 ASN A CA 1
ATOM 782 C C . ASN A 1 98 ? -19.988 0.497 31.808 1.00 90.38 98 ASN A C 1
ATOM 784 O O . ASN A 1 98 ? -20.724 0.295 32.769 1.00 90.38 98 ASN A O 1
ATOM 788 N N . GLN A 1 99 ? -19.345 1.655 31.637 1.00 89.38 99 GLN A N 1
ATOM 789 C CA . GLN A 1 99 ? -19.434 2.766 32.589 1.00 89.38 99 GLN A CA 1
ATOM 790 C C . GLN A 1 99 ? -20.834 3.380 32.655 1.00 89.38 99 GLN A C 1
ATOM 792 O O . GLN A 1 99 ? -21.272 3.773 33.732 1.00 89.38 99 GLN A O 1
ATOM 797 N N . TYR A 1 100 ? -21.540 3.459 31.526 1.00 88.94 100 TYR A N 1
ATOM 798 C CA . TYR A 1 100 ? -22.927 3.914 31.492 1.00 88.94 100 TYR A CA 1
ATOM 799 C C . TYR A 1 100 ? -23.835 2.963 32.278 1.00 88.94 100 TYR A C 1
ATOM 801 O O . TYR A 1 100 ? -24.541 3.402 33.179 1.00 88.94 100 TYR A O 1
ATOM 809 N N . LEU A 1 101 ? -23.731 1.655 32.019 1.00 87.94 101 LEU A N 1
ATOM 810 C CA . LEU A 1 101 ? -24.527 0.636 32.708 1.00 87.94 101 LEU A CA 1
ATOM 811 C C . LEU A 1 101 ? -24.233 0.557 34.213 1.00 87.94 101 LEU A C 1
ATOM 813 O O . LEU A 1 101 ? -25.131 0.238 34.977 1.00 87.94 101 LEU A O 1
ATOM 817 N N . LEU A 1 102 ? -23.003 0.857 34.646 1.00 86.06 102 LEU A N 1
ATOM 818 C CA . LEU A 1 102 ? -22.641 0.938 36.068 1.00 86.06 102 LEU A CA 1
ATOM 819 C C . LEU A 1 102 ? -23.220 2.168 36.779 1.00 86.06 102 LEU A C 1
ATOM 821 O O . LEU A 1 102 ? -23.369 2.149 37.996 1.00 86.06 102 LEU A O 1
ATOM 825 N N . ARG A 1 103 ? -23.515 3.247 36.044 1.00 84.69 103 ARG A N 1
ATOM 826 C CA . ARG A 1 103 ? -24.142 4.461 36.593 1.00 84.69 103 ARG A CA 1
ATOM 827 C C . ARG A 1 103 ? -25.663 4.361 36.653 1.00 84.69 103 ARG A C 1
ATOM 829 O O . ARG A 1 103 ? -26.292 5.172 37.322 1.00 84.69 103 ARG A O 1
ATOM 836 N N . THR A 1 104 ? -26.252 3.413 35.934 1.00 82.06 104 THR A N 1
ATOM 837 C CA . THR A 1 104 ? -27.691 3.165 35.953 1.00 82.06 104 THR A CA 1
ATOM 838 C C . THR A 1 104 ? -28.024 2.234 37.118 1.00 82.06 104 THR A C 1
ATOM 840 O O . THR A 1 104 ? -27.763 1.037 37.045 1.00 82.06 104 THR A O 1
ATOM 843 N N . GLU A 1 105 ? -28.621 2.771 38.184 1.00 66.50 105 GLU A N 1
ATOM 844 C CA . GLU A 1 105 ? -28.966 2.009 39.400 1.00 66.50 105 GLU A CA 1
ATOM 845 C C . GLU A 1 105 ? -29.998 0.883 39.164 1.00 66.50 105 GLU A C 1
ATOM 847 O O . GLU A 1 105 ? -30.086 -0.052 39.953 1.00 66.50 105 GLU A O 1
ATOM 852 N N . GLU A 1 106 ? -30.726 0.908 38.042 1.00 67.75 106 GLU A N 1
ATOM 853 C CA . GLU A 1 106 ? -31.739 -0.097 37.670 1.00 67.75 106 GLU A CA 1
ATOM 854 C C . GLU A 1 106 ? -31.215 -1.200 36.725 1.00 67.75 106 GLU A C 1
ATOM 856 O O . GLU A 1 106 ? -31.964 -2.077 36.281 1.00 67.75 106 GLU A O 1
ATOM 861 N N . ALA A 1 107 ? -29.928 -1.178 36.366 1.00 64.00 107 ALA A N 1
ATOM 862 C CA . ALA A 1 107 ? -29.378 -2.145 35.424 1.00 64.00 107 ALA A CA 1
ATOM 863 C C . ALA A 1 107 ? -29.131 -3.507 36.096 1.00 64.00 107 ALA A C 1
ATOM 865 O O . ALA A 1 107 ? -28.151 -3.700 36.812 1.00 64.00 107 ALA A O 1
ATOM 866 N N . ASN A 1 108 ? -29.987 -4.490 35.790 1.00 78.12 108 ASN A N 1
ATOM 867 C CA . ASN A 1 108 ? -29.776 -5.895 36.153 1.00 78.12 108 ASN A CA 1
ATOM 868 C C . ASN A 1 108 ? -28.350 -6.351 35.789 1.00 78.12 108 ASN A C 1
ATOM 870 O O . ASN A 1 108 ? -27.963 -6.356 34.615 1.00 78.12 108 ASN A O 1
ATOM 874 N N . GLU A 1 109 ? -27.572 -6.788 36.781 1.00 83.38 109 GLU A N 1
ATOM 875 C CA . GLU A 1 109 ? -26.173 -7.196 36.597 1.00 83.38 109 GLU A CA 1
ATOM 876 C C . GLU A 1 109 ? -26.018 -8.323 35.560 1.00 83.38 109 GLU A C 1
ATOM 878 O O . GLU A 1 109 ? -25.090 -8.333 34.747 1.00 83.38 109 GLU A O 1
ATOM 883 N N . THR A 1 110 ? -26.994 -9.226 35.510 1.00 86.12 110 THR A N 1
ATOM 884 C CA . THR A 1 110 ? -27.099 -10.294 34.510 1.00 86.12 110 THR A CA 1
ATOM 885 C C . THR A 1 110 ? -27.282 -9.759 33.089 1.00 86.12 110 THR A C 1
ATOM 887 O O . THR A 1 110 ? -26.647 -10.256 32.155 1.00 86.12 110 THR A O 1
ATOM 890 N N . LEU A 1 111 ? -28.101 -8.719 32.903 1.00 84.75 111 LEU A N 1
ATOM 891 C CA . LEU A 1 111 ? -28.290 -8.062 31.609 1.00 84.75 111 LEU A CA 1
ATOM 892 C C . LEU A 1 111 ? -26.997 -7.373 31.162 1.00 84.75 111 LEU A C 1
ATOM 894 O O . LEU A 1 111 ? -26.581 -7.549 30.016 1.00 84.75 111 LEU A O 1
ATOM 898 N N . ARG A 1 112 ? -26.321 -6.672 32.081 1.00 86.38 112 ARG A N 1
ATOM 899 C CA . ARG A 1 112 ? -25.028 -6.016 31.838 1.00 86.38 112 ARG A CA 1
ATOM 900 C C . ARG A 1 112 ? -23.979 -7.009 31.339 1.00 86.38 112 ARG A C 1
ATOM 902 O O . ARG A 1 112 ? -23.396 -6.806 30.273 1.00 86.38 112 ARG A O 1
ATOM 909 N N . LEU A 1 113 ? -23.785 -8.119 32.054 1.00 88.44 113 LEU A N 1
ATOM 910 C CA . LEU A 1 113 ? -22.834 -9.165 31.664 1.00 88.44 113 LEU A CA 1
ATOM 911 C C . LEU A 1 113 ? -23.192 -9.801 30.316 1.00 88.44 113 LEU A C 1
ATOM 913 O O . LEU A 1 113 ? -22.294 -10.084 29.518 1.00 88.44 113 LEU A O 1
ATOM 917 N N . ARG A 1 114 ? -24.488 -9.995 30.030 1.00 90.50 114 ARG A N 1
ATOM 918 C CA . ARG A 1 114 ? -24.957 -10.543 28.749 1.00 90.50 114 ARG A CA 1
ATOM 919 C C . ARG A 1 114 ? -24.663 -9.600 27.584 1.00 90.50 114 ARG A C 1
ATOM 921 O O . ARG A 1 114 ? -24.190 -10.061 26.546 1.00 90.50 114 ARG A O 1
ATOM 928 N N . MET A 1 115 ? -24.900 -8.298 27.756 1.00 88.38 115 MET A N 1
ATOM 929 C CA . MET A 1 115 ? -24.617 -7.292 26.729 1.00 88.38 115 MET A CA 1
ATOM 930 C C . MET A 1 115 ? -23.118 -7.162 26.455 1.00 88.38 115 MET A C 1
ATOM 932 O O . MET A 1 115 ? -22.708 -7.217 25.298 1.00 88.38 115 MET A O 1
ATOM 936 N N . LEU A 1 116 ? -22.285 -7.076 27.497 1.00 89.94 116 LEU A N 1
ATOM 937 C CA . LEU A 1 116 ? -20.830 -6.985 27.329 1.00 89.94 116 LEU A CA 1
ATOM 938 C C . LEU A 1 116 ? -20.254 -8.234 26.653 1.00 89.94 116 LEU A C 1
ATOM 940 O O . LEU A 1 116 ? -19.459 -8.116 25.722 1.00 89.94 116 LEU A O 1
ATOM 944 N N . ASN A 1 117 ? -20.702 -9.430 27.048 1.00 90.62 117 ASN A N 1
ATOM 945 C CA . ASN A 1 117 ? -20.287 -10.671 26.391 1.00 90.62 117 ASN A CA 1
ATOM 946 C C . ASN A 1 117 ? -20.703 -10.723 24.919 1.00 90.62 117 ASN A C 1
ATOM 948 O O . ASN A 1 117 ? -19.944 -11.217 24.088 1.00 90.62 117 ASN A O 1
ATOM 952 N N . HIS A 1 118 ? -21.899 -10.235 24.587 1.00 91.06 118 HIS A N 1
ATOM 953 C CA . HIS A 1 118 ? -22.348 -10.174 23.201 1.00 91.06 118 HIS A CA 1
ATOM 954 C C . HIS A 1 118 ? -21.464 -9.234 22.372 1.00 91.06 118 HIS A C 1
ATOM 956 O O . HIS A 1 118 ? -20.951 -9.644 21.334 1.00 91.06 118 HIS A O 1
ATOM 962 N N . LEU A 1 119 ? -21.203 -8.025 22.875 1.00 89.25 119 LEU A N 1
ATOM 963 C CA . LEU A 1 119 ? -20.407 -7.021 22.169 1.00 89.25 119 LEU A CA 1
ATOM 964 C C . LEU A 1 119 ? -18.942 -7.457 21.976 1.00 89.25 119 LEU A C 1
ATOM 966 O O . LEU A 1 119 ? -18.355 -7.230 20.919 1.00 89.25 119 LEU A O 1
ATOM 970 N N . VAL A 1 120 ? -18.351 -8.138 22.962 1.00 88.25 120 VAL A N 1
ATOM 971 C CA . VAL A 1 120 ? -16.997 -8.705 22.837 1.00 88.25 120 VAL A CA 1
ATOM 972 C C . VAL A 1 120 ? -16.952 -9.827 21.794 1.00 88.25 120 VAL A C 1
ATOM 974 O O . VAL A 1 120 ? -15.997 -9.895 21.025 1.00 88.25 120 VAL A O 1
ATOM 977 N N . LYS A 1 121 ? -17.989 -10.673 21.708 1.00 86.69 121 LYS A N 1
ATOM 978 C CA . LYS A 1 121 ? -18.085 -11.739 20.692 1.00 86.69 121 LYS A CA 1
ATOM 979 C C . LYS A 1 121 ? -18.287 -11.206 19.275 1.00 86.69 121 LYS A C 1
ATOM 981 O O . LYS A 1 121 ? -17.877 -11.861 18.325 1.00 86.69 121 LYS A O 1
ATOM 986 N N . THR A 1 122 ? -18.903 -10.036 19.129 1.00 84.62 122 THR A N 1
ATOM 987 C CA . THR A 1 122 ? -19.069 -9.366 17.831 1.00 84.62 122 THR A CA 1
ATOM 988 C C . THR A 1 122 ? -17.824 -8.612 17.367 1.00 84.62 122 THR A C 1
ATOM 990 O O . THR A 1 122 ? -17.835 -8.080 16.259 1.00 84.62 122 THR A O 1
ATOM 993 N N . LEU A 1 123 ? -16.758 -8.542 18.178 1.00 80.69 123 LEU A N 1
ATOM 994 C CA . LEU A 1 123 ? -15.529 -7.860 17.785 1.00 80.69 123 LEU A CA 1
ATOM 995 C C . LEU A 1 123 ? -14.927 -8.554 16.547 1.00 80.69 123 LEU A C 1
ATOM 997 O O . LEU A 1 123 ? -14.577 -9.734 16.629 1.00 80.69 123 LEU A O 1
ATOM 1001 N N . PRO A 1 124 ? -14.758 -7.845 15.417 1.00 67.94 124 PRO A N 1
ATOM 1002 C CA . PRO A 1 124 ? -14.119 -8.416 14.244 1.00 67.94 124 PRO A CA 1
ATOM 1003 C C . PRO A 1 124 ? -12.684 -8.803 14.592 1.00 67.94 124 PRO A C 1
ATOM 1005 O O . PRO A 1 124 ? -11.899 -7.968 15.051 1.00 67.94 124 PRO A O 1
ATOM 1008 N N . ALA A 1 125 ? -12.322 -10.066 14.369 1.00 64.62 125 ALA A N 1
ATOM 1009 C CA . ALA A 1 125 ? -10.921 -10.445 14.365 1.00 64.62 125 ALA A CA 1
ATOM 1010 C C . ALA A 1 125 ? -10.249 -9.663 13.231 1.00 64.62 125 ALA A C 1
ATOM 1012 O O . ALA A 1 125 ? -10.627 -9.808 12.069 1.00 64.62 125 ALA A O 1
ATOM 1013 N N . VAL A 1 126 ? -9.269 -8.818 13.560 1.00 60.62 126 VAL A N 1
ATOM 1014 C CA . VAL A 1 126 ? -8.349 -8.260 12.567 1.00 60.62 126 VAL A CA 1
ATOM 1015 C C . VAL A 1 126 ? -7.605 -9.447 11.963 1.00 60.62 126 VAL A C 1
ATOM 1017 O O . VAL A 1 126 ? -6.601 -9.921 12.490 1.00 60.62 126 VAL A O 1
ATOM 1020 N N . THR A 1 127 ? -8.140 -9.996 10.875 1.00 55.06 127 THR A N 1
ATOM 1021 C CA . THR A 1 127 ? -7.409 -10.925 10.026 1.00 55.06 127 THR A CA 1
ATOM 1022 C C . THR A 1 127 ? -6.369 -10.078 9.319 1.00 55.06 127 THR A C 1
ATOM 1024 O O . THR A 1 127 ? -6.645 -9.440 8.302 1.00 55.06 127 THR A O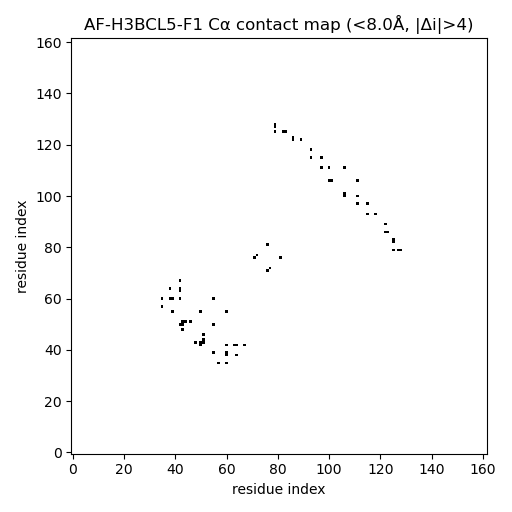 1
ATOM 1027 N N . GLY A 1 128 ? -5.182 -9.995 9.920 1.00 51.91 128 GLY A N 1
ATOM 1028 C CA . GLY A 1 128 ? -4.010 -9.465 9.249 1.00 51.91 128 GLY A CA 1
ATOM 1029 C C . GLY A 1 128 ? -3.874 -10.212 7.932 1.00 51.91 128 GLY A C 1
ATOM 1030 O O . GLY A 1 128 ? -3.685 -11.425 7.937 1.00 51.91 128 GLY A O 1
ATOM 1031 N N . SER A 1 129 ? -4.066 -9.486 6.831 1.00 44.41 129 SER A N 1
ATOM 1032 C CA . SER A 1 129 ? -3.909 -9.960 5.461 1.00 44.41 129 SER A CA 1
ATOM 1033 C C . SER A 1 129 ? -2.657 -10.829 5.370 1.00 44.41 129 SER A C 1
ATOM 1035 O O . SER A 1 129 ? -1.541 -10.311 5.324 1.00 44.41 129 SER A O 1
ATOM 1037 N N . SER A 1 130 ? -2.838 -12.150 5.375 1.00 42.12 130 SER A N 1
ATOM 1038 C CA . SER A 1 130 ? -1.775 -13.092 5.069 1.00 42.12 130 SER A CA 1
ATOM 1039 C C . SER A 1 130 ? -1.396 -12.839 3.619 1.00 42.12 130 SER A C 1
ATOM 1041 O O . SER A 1 130 ? -2.164 -13.125 2.703 1.00 42.12 130 SER A O 1
ATOM 1043 N N . PHE A 1 131 ? -0.235 -12.231 3.402 1.00 38.28 131 PHE A N 1
ATOM 1044 C CA . PHE A 1 131 ? 0.380 -12.177 2.087 1.00 38.28 131 PHE A CA 1
ATOM 1045 C C . PHE A 1 131 ? 0.861 -13.593 1.752 1.00 38.28 131 PHE A C 1
ATOM 1047 O O . PHE A 1 131 ? 2.022 -13.939 1.947 1.00 38.28 131 PHE A O 1
ATOM 1054 N N . SER A 1 132 ? -0.063 -14.450 1.321 1.00 35.62 132 SER A N 1
ATOM 1055 C CA . SER A 1 132 ? 0.246 -15.784 0.820 1.00 35.62 132 SER A CA 1
ATOM 1056 C C . SER A 1 132 ? 0.641 -15.664 -0.648 1.00 35.62 132 SER A C 1
ATOM 1058 O O . SER A 1 132 ? -0.173 -15.872 -1.541 1.00 35.62 132 SER A O 1
ATOM 1060 N N . THR A 1 133 ? 1.898 -15.317 -0.923 1.00 42.38 133 THR A N 1
ATOM 1061 C CA . THR A 1 133 ? 2.495 -15.553 -2.247 1.00 42.38 133 THR A CA 1
ATOM 1062 C C . THR A 1 133 ? 3.033 -16.972 -2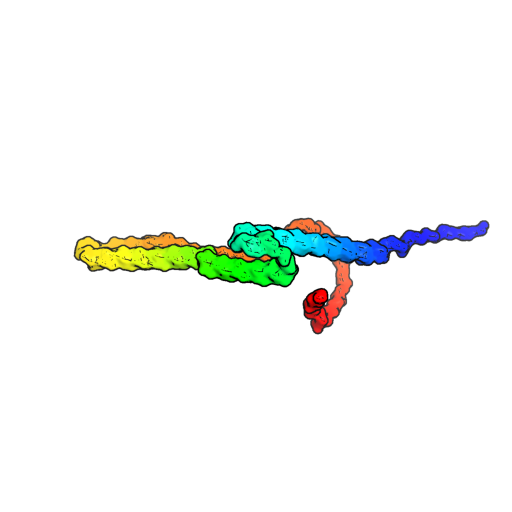.319 1.00 42.38 133 THR A C 1
ATOM 1064 O O . THR A 1 133 ? 4.240 -17.186 -2.352 1.00 42.38 133 THR A O 1
ATOM 1067 N N . LEU A 1 134 ? 2.134 -17.948 -2.324 1.00 48.97 134 LEU A N 1
ATOM 1068 C CA . LEU A 1 134 ? 2.425 -19.311 -2.748 1.00 48.97 134 LEU A CA 1
ATOM 1069 C C . LEU A 1 134 ? 1.188 -19.822 -3.479 1.00 48.97 134 LEU A C 1
ATOM 1071 O O . LEU A 1 134 ? 0.273 -20.350 -2.864 1.00 48.97 134 LEU A O 1
ATOM 1075 N N . ASP A 1 135 ? 1.143 -19.557 -4.779 1.00 38.03 135 ASP A N 1
ATOM 1076 C CA . ASP A 1 135 ? 0.918 -20.566 -5.817 1.00 38.03 135 ASP A CA 1
ATOM 1077 C C . ASP A 1 135 ? 0.392 -19.891 -7.088 1.00 38.03 135 ASP A C 1
ATOM 1079 O O . ASP A 1 135 ? -0.741 -19.430 -7.192 1.00 38.03 135 ASP A O 1
ATOM 1083 N N . SER A 1 136 ? 1.264 -19.802 -8.078 1.00 39.69 136 SER A N 1
ATOM 1084 C CA . SER A 1 136 ? 0.881 -19.619 -9.473 1.00 39.69 136 SER A CA 1
ATOM 1085 C C . SER A 1 136 ? 2.003 -20.222 -10.296 1.00 39.69 136 SER A C 1
ATOM 1087 O O . SER A 1 136 ? 2.769 -19.479 -10.897 1.00 39.69 136 SER A O 1
ATOM 1089 N N . ASN A 1 137 ? 2.187 -21.546 -10.208 1.00 41.59 137 ASN A N 1
ATOM 1090 C CA . ASN A 1 137 ? 2.900 -22.339 -11.227 1.00 41.59 137 ASN A CA 1
ATOM 1091 C C . ASN A 1 137 ? 2.735 -23.865 -11.061 1.00 41.59 137 ASN A C 1
ATOM 1093 O O . ASN A 1 137 ? 3.633 -24.625 -11.413 1.00 41.59 137 ASN A O 1
ATOM 1097 N N . ALA A 1 138 ? 1.591 -24.346 -10.570 1.00 36.78 138 ALA A N 1
ATOM 1098 C CA . ALA A 1 138 ? 1.351 -25.779 -10.411 1.00 36.78 138 ALA A CA 1
ATOM 1099 C C . ALA A 1 138 ? 0.285 -26.342 -11.365 1.00 36.78 138 ALA A C 1
ATOM 1101 O O . ALA A 1 138 ? -0.575 -27.090 -10.919 1.00 36.78 138 ALA A O 1
ATOM 1102 N N . ARG A 1 139 ? 0.324 -26.037 -12.673 1.00 37.81 139 ARG A N 1
ATOM 1103 C CA . ARG A 1 139 ? -0.297 -26.890 -13.713 1.00 37.81 139 ARG A CA 1
ATOM 1104 C C . ARG A 1 139 ? 0.492 -26.812 -15.023 1.00 37.81 139 ARG A C 1
ATOM 1106 O O . ARG A 1 139 ? 0.776 -25.717 -15.488 1.00 37.81 139 ARG A O 1
ATOM 1113 N N . LEU A 1 140 ? 0.746 -27.988 -15.612 1.00 37.66 140 LEU A N 1
ATOM 1114 C CA . LEU A 1 140 ? 1.580 -28.310 -16.789 1.00 37.66 140 LEU A CA 1
ATOM 1115 C C . LEU A 1 140 ? 3.072 -28.452 -16.410 1.00 37.66 140 LEU A C 1
ATOM 1117 O O . LEU A 1 140 ? 3.783 -27.466 -16.306 1.00 37.66 140 LEU A O 1
ATOM 1121 N N . LEU A 1 141 ? 3.626 -29.634 -16.131 1.00 31.84 141 LEU A N 1
ATOM 1122 C CA . LEU A 1 141 ? 3.561 -30.884 -16.889 1.00 31.84 141 LEU A CA 1
ATOM 1123 C C . LEU A 1 141 ? 3.702 -32.082 -15.933 1.00 31.84 141 LEU A C 1
ATOM 1125 O O . LEU A 1 141 ? 4.676 -32.177 -15.189 1.00 31.84 141 LEU A O 1
ATOM 1129 N N . SER A 1 142 ? 2.739 -32.998 -15.979 1.00 34.25 142 SER A N 1
ATOM 1130 C CA . SER A 1 142 ? 2.908 -34.370 -15.507 1.00 34.25 142 SER A CA 1
ATOM 1131 C C . SER A 1 142 ? 3.149 -35.213 -16.749 1.00 34.25 142 SER A C 1
ATOM 1133 O O . SER A 1 142 ? 2.218 -35.405 -17.517 1.00 34.25 142 SER A O 1
ATOM 1135 N N . GLU A 1 143 ? 4.392 -35.638 -16.975 1.00 29.14 143 GLU A N 1
ATOM 1136 C CA . GLU A 1 143 ? 4.698 -36.880 -17.689 1.00 29.14 143 GLU A CA 1
ATOM 1137 C C . GLU A 1 143 ? 6.164 -37.277 -17.474 1.00 29.14 143 GLU A C 1
ATOM 1139 O O . GLU A 1 143 ? 7.055 -36.443 -17.309 1.00 29.14 143 GLU A O 1
ATOM 1144 N N . ALA A 1 144 ? 6.358 -38.584 -17.349 1.00 34.91 144 ALA A N 1
ATOM 1145 C CA . ALA A 1 144 ? 7.456 -39.261 -16.679 1.00 34.91 144 ALA A CA 1
ATOM 1146 C C . ALA A 1 144 ? 8.793 -39.262 -17.445 1.00 34.91 144 ALA A C 1
ATOM 1148 O O . ALA A 1 144 ? 8.802 -39.360 -18.667 1.00 34.91 144 ALA A O 1
ATOM 1149 N N . ASN A 1 145 ? 9.923 -39.292 -16.721 1.00 38.06 145 ASN A N 1
ATOM 1150 C CA . ASN A 1 145 ? 10.821 -40.460 -16.737 1.00 38.06 145 ASN A CA 1
ATOM 1151 C C . ASN A 1 145 ? 11.916 -40.397 -15.641 1.00 38.06 145 ASN A C 1
ATOM 1153 O O . ASN A 1 145 ? 12.316 -39.301 -15.241 1.00 38.06 145 ASN A O 1
ATOM 1157 N N . PRO A 1 146 ? 12.422 -41.556 -15.170 1.00 46.97 146 PRO A N 1
ATOM 1158 C CA . PRO A 1 146 ? 13.392 -41.682 -14.091 1.00 46.97 146 PRO A CA 1
ATOM 1159 C C . PRO A 1 146 ? 14.820 -41.713 -14.645 1.00 46.97 146 PRO A C 1
ATOM 1161 O O . PRO A 1 146 ? 15.080 -42.399 -15.624 1.00 46.97 146 PRO A O 1
ATOM 1164 N N . PHE A 1 147 ? 15.770 -41.039 -14.001 1.00 28.86 147 PHE A N 1
ATOM 1165 C CA . PHE A 1 147 ? 17.178 -41.431 -14.079 1.00 28.86 147 PHE A CA 1
ATOM 1166 C C . PHE A 1 147 ? 17.924 -40.900 -12.855 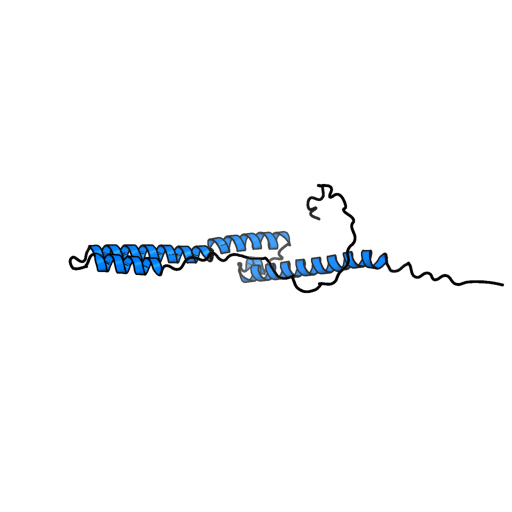1.00 28.86 147 PHE A C 1
ATOM 1168 O O . PHE A 1 147 ? 17.958 -39.698 -12.594 1.00 28.86 147 PHE A O 1
ATOM 1175 N N . HIS A 1 148 ? 18.485 -41.839 -12.094 1.00 47.66 148 HIS A N 1
ATOM 1176 C CA . HIS A 1 148 ? 19.433 -41.598 -11.016 1.00 47.66 148 HIS A CA 1
ATOM 1177 C C . HIS A 1 148 ? 20.632 -40.788 -11.520 1.00 47.66 148 HIS A C 1
ATOM 1179 O O . HIS A 1 148 ? 21.179 -41.066 -12.587 1.00 47.66 148 HIS A O 1
ATOM 1185 N N . GLY A 1 149 ? 21.073 -39.833 -10.707 1.00 32.00 149 GLY A N 1
ATOM 1186 C CA . GLY A 1 149 ? 22.291 -39.070 -10.943 1.00 32.00 149 GLY A CA 1
ATOM 1187 C C . GLY A 1 149 ? 22.360 -37.875 -10.008 1.00 32.00 149 GLY A C 1
ATOM 1188 O O . GLY A 1 149 ? 22.059 -36.758 -10.411 1.00 32.00 149 GLY A O 1
ATOM 1189 N N . GLU A 1 150 ? 22.709 -38.126 -8.750 1.00 40.78 150 GLU A N 1
ATOM 1190 C CA . GLU A 1 150 ? 23.045 -37.097 -7.768 1.00 40.78 150 GLU A CA 1
ATOM 1191 C C . GLU A 1 150 ? 24.296 -36.322 -8.232 1.00 40.78 150 GLU A C 1
ATOM 1193 O O . GLU A 1 150 ? 25.322 -36.949 -8.510 1.00 40.78 150 GLU A O 1
ATOM 1198 N N . 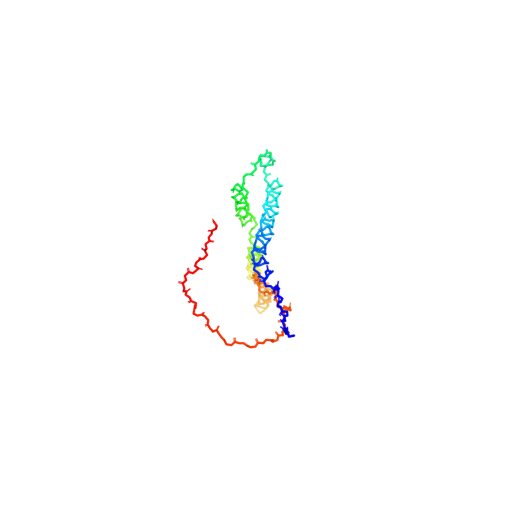PRO A 1 151 ? 24.282 -34.977 -8.291 1.00 41.59 151 PRO A N 1
ATOM 1199 C CA . PRO A 1 151 ? 25.505 -34.201 -8.290 1.00 41.59 151 PRO A CA 1
ATOM 1200 C C . PRO A 1 151 ? 25.610 -33.427 -6.975 1.00 41.59 151 PRO A C 1
ATOM 1202 O O . PRO A 1 151 ? 24.821 -32.530 -6.681 1.00 41.59 151 PRO A O 1
ATOM 1205 N N . SER A 1 152 ? 26.638 -33.787 -6.212 1.00 44.72 152 SER A N 1
ATOM 1206 C CA . SER A 1 152 ? 27.156 -33.086 -5.039 1.00 44.72 152 SER A CA 1
ATOM 1207 C C . SER A 1 152 ? 27.070 -31.557 -5.186 1.00 44.72 152 SER A C 1
ATOM 1209 O O . SER A 1 152 ? 27.764 -30.942 -6.003 1.00 44.72 152 SER A O 1
ATOM 1211 N N . ILE A 1 153 ? 26.200 -30.934 -4.386 1.00 46.69 153 ILE A N 1
ATOM 1212 C CA . ILE A 1 153 ? 26.046 -29.479 -4.304 1.00 46.69 153 ILE A CA 1
ATOM 1213 C C . ILE A 1 153 ? 27.202 -28.933 -3.460 1.00 46.69 153 ILE A C 1
ATOM 1215 O O . ILE A 1 153 ? 27.206 -29.046 -2.236 1.00 46.69 153 ILE A O 1
ATOM 1219 N N . LYS A 1 154 ? 28.194 -28.311 -4.108 1.00 50.66 154 LYS A N 1
ATOM 1220 C CA . LYS A 1 154 ? 29.207 -27.505 -3.409 1.00 50.66 154 LYS A CA 1
ATOM 1221 C C . LYS A 1 154 ? 28.542 -26.238 -2.840 1.00 50.66 154 LYS A C 1
ATOM 1223 O O . LYS A 1 154 ? 27.912 -25.505 -3.611 1.00 50.66 154 LYS A O 1
ATOM 1228 N N . PRO A 1 155 ? 28.697 -25.915 -1.543 1.00 47.94 155 PRO A N 1
ATOM 1229 C CA . PRO A 1 155 ? 28.130 -24.704 -0.967 1.00 47.94 155 PRO A CA 1
ATOM 1230 C C . PRO A 1 155 ? 29.032 -23.528 -1.352 1.00 47.94 155 PRO A C 1
ATOM 1232 O O . PRO A 1 155 ? 30.051 -23.276 -0.719 1.00 47.94 155 PRO A O 1
ATOM 1235 N N . GLY A 1 156 ? 28.717 -22.843 -2.451 1.00 51.19 156 GLY A N 1
ATOM 1236 C CA . GLY A 1 156 ? 29.599 -21.772 -2.928 1.00 51.19 156 GLY A CA 1
ATOM 1237 C C . GLY A 1 156 ? 29.038 -20.806 -3.961 1.00 51.19 156 GLY A C 1
ATOM 1238 O O . GLY A 1 156 ? 29.777 -19.951 -4.436 1.00 51.19 156 GLY A O 1
ATOM 1239 N N . HIS A 1 157 ? 27.756 -20.884 -4.312 1.00 54.25 157 HIS A N 1
ATOM 1240 C CA . HIS A 1 157 ? 27.149 -19.917 -5.227 1.00 54.25 157 HIS A CA 1
ATOM 1241 C C . HIS A 1 157 ? 26.176 -19.015 -4.476 1.00 54.25 157 HIS A C 1
ATOM 1243 O O . HIS A 1 157 ? 24.966 -19.034 -4.684 1.00 54.25 157 HIS A O 1
ATOM 1249 N N . PHE A 1 158 ? 26.756 -18.201 -3.590 1.00 53.00 158 PHE A N 1
ATOM 1250 C CA . PHE A 1 158 ? 26.144 -16.945 -3.184 1.00 53.00 158 PHE A CA 1
ATOM 1251 C C . PHE A 1 158 ? 25.827 -16.141 -4.445 1.00 53.00 158 PHE A C 1
ATOM 1253 O O . PHE A 1 158 ? 26.659 -16.015 -5.348 1.00 53.00 158 PHE A O 1
ATOM 1260 N N . TRP A 1 159 ? 24.599 -15.638 -4.498 1.00 49.25 159 TRP A N 1
ATOM 1261 C CA . TRP A 1 159 ? 24.138 -14.639 -5.449 1.00 49.25 159 TRP A CA 1
ATOM 1262 C C . TRP A 1 159 ? 25.260 -13.663 -5.825 1.00 49.25 159 TRP A C 1
ATOM 1264 O O . TRP A 1 159 ? 25.788 -12.962 -4.965 1.00 49.25 159 TRP A O 1
ATOM 1274 N N . ARG A 1 160 ? 25.619 -13.613 -7.112 1.00 46.38 160 ARG A N 1
ATOM 1275 C CA . ARG A 1 160 ? 26.469 -12.553 -7.660 1.00 46.38 160 ARG A CA 1
ATOM 1276 C C . ARG A 1 160 ? 25.558 -11.468 -8.235 1.00 46.38 160 ARG A C 1
ATOM 1278 O O . ARG A 1 160 ? 24.849 -11.754 -9.204 1.00 46.38 160 ARG A O 1
ATOM 1285 N N . PRO A 1 161 ? 25.533 -10.257 -7.655 1.00 46.28 161 PRO A N 1
ATOM 1286 C CA . PRO A 1 161 ? 25.011 -9.088 -8.344 1.00 46.28 161 PRO A CA 1
ATOM 1287 C C . PRO A 1 161 ? 25.905 -8.820 -9.561 1.00 46.28 161 PRO A C 1
ATOM 1289 O O . PRO A 1 161 ? 27.099 -9.125 -9.528 1.00 46.28 161 PRO A O 1
ATOM 1292 N N . TRP A 1 162 ? 25.296 -8.331 -10.637 1.00 54.34 162 TRP A N 1
ATOM 1293 C CA . TRP A 1 162 ? 25.989 -7.936 -11.863 1.00 54.34 162 TRP A CA 1
ATOM 1294 C C . TRP A 1 162 ? 26.982 -6.811 -11.596 1.00 54.34 162 TRP A C 1
ATOM 1296 O O . TRP A 1 162 ? 26.623 -5.925 -10.786 1.00 54.34 162 TRP A O 1
#

Mean predicted aligned error: 19.35 Å

Radius of gyration: 32.04 Å; Cα contacts (8 Å, |Δi|>4): 37; chains: 1; bounding box: 64×72×94 Å

Sequence (162 aa):
MVTGSESTDKSERCSFRKVSKPLMEKKRRARINDSLEQLKNLLENNFSHSIRKRKLEKADILELTVKYLKSLQNSQGTPVSKGYEYQAGFRSCLNGVNQYLLRTEEANETLRLRMLNHLVKTLPAVTGSSFSTLDSNARLLSEANPFHGEPSIKPGHFWRPW

Solvent-accessible surface area (backbone atoms only — not comparable to full-atom values): 10496 Å² total; per-residue (Å²): 141,76,88,80,90,84,84,87,88,78,79,63,82,66,53,56,69,61,51,49,55,58,51,50,49,52,54,50,51,48,56,53,50,56,50,50,50,53,52,42,54,52,50,38,74,75,46,61,73,72,58,59,75,46,89,75,48,76,65,52,47,52,53,53,48,52,51,49,53,54,50,44,51,70,73,46,54,47,80,59,44,55,42,47,55,50,51,52,52,51,52,52,48,52,52,52,53,54,55,50,50,73,69,39,91,83,56,54,66,70,57,52,54,51,52,53,54,50,57,62,71,65,54,77,77,75,74,64,80,75,84,73,92,76,84,92,82,90,77,90,82,93,81,89,84,89,77,92,78,88,72,87,80,74,92,76,80,72,87,75,79,133

InterPro domains:
  IPR003650 Orange domain [PF07527] (86-121)
  IPR003650 Orange domain [PS51054] (86-119)
  IPR011598 Myc-type, basic helix-loop-helix (bHLH) domain [PF00010] (17-73)
  IPR011598 Myc-type, basic helix-loop-helix (bHLH) domain [PS50888] (16-72)
  IPR011598 Myc-type, basic helix-loop-helix (bHLH) domain [SM00353] (22-78)
  IPR036638 Helix-loop-helix DNA-binding domain superfamily [G3DSA:4.10.280.10] (9-76)
  IPR036638 Helix-loop-helix DNA-binding domain superfamily [SSF47459] (9-76)
  IPR050370 Hairy and Enhancer of Split/HEY-related [PTHR10985] (17-140)

Secondary structure (DSSP, 8-state):
----------SSTTHHHHHHHHHHHHHHHHHHHHHHHHHHHHHHHHS-HHHHTS---HHHHHHHHHHHHHHHHHHS--HHHHHHHHHHHHHHHHHHHHHHHHH-TT--HHHHHHHHHHHHHTSPP----------S---S--------------S-------